Protein AF-A0A529NS09-F1 (afdb_monomer_lite)

Foldseek 3Di:
DFFAFQAWAFWADQPDDAFDWDFFFDFGTAGDLVVLVVQLVVLVVQLVVLVVQLVVLVVVLVVQVVCVVVVNHDPVVNVVSVVSNVVSVVSSVVSVVSNVVSVVNSVSSTGGDNHIFTKHDAPDDGGDTGDGPPDGGTDGDHVPPDDDDDDDDPVCVVVVVVVVVVDDDDDFDDDPPDPGTD

Secondary structure (DSSP, 8-state):
-EEE-SS-EEEEEE-SPTT-EE-TT-EEEEE--HHHHHHHHHHHHHHHHHHHHHHHHHHHHHHHHHHHHTT-S-HHHHHHHHHHHHHHHHHHHHHHHHHHHHHHHHHHHEEE-SSSEEE---SS-TT-EE-TTT-EEEEEE--SSPP------HHHHHHHHHHHHHSPPP-----TT-SS--

pLDDT: mean 88.22, std 10.42, range [52.34, 98.56]

Structure (mmCIF, N/CA/C/O backbone):
data_AF-A0A529NS09-F1
#
_entry.id   AF-A0A529NS09-F1
#
loop_
_atom_site.group_PDB
_atom_site.id
_atom_site.type_symbol
_atom_site.label_atom_id
_atom_site.label_alt_id
_atom_site.label_comp_id
_atom_site.label_asym_id
_atom_site.label_entity_id
_atom_site.label_seq_id
_atom_site.pdbx_PDB_ins_code
_atom_site.Cartn_x
_atom_site.Cartn_y
_atom_site.Cartn_z
_atom_site.occupancy
_atom_site.B_iso_or_equiv
_atom_site.auth_seq_id
_atom_site.auth_comp_id
_atom_site.auth_asym_id
_atom_site.auth_atom_id
_atom_site.pdbx_PDB_model_num
ATOM 1 N N . ILE A 1 1 ? 8.203 1.491 -22.112 1.00 84.62 1 ILE A N 1
ATOM 2 C CA . ILE A 1 1 ? 8.026 2.336 -20.903 1.00 84.62 1 ILE A CA 1
ATOM 3 C C . ILE A 1 1 ? 9.345 2.478 -20.152 1.00 84.62 1 ILE A C 1
ATOM 5 O O . ILE A 1 1 ? 10.206 1.615 -20.299 1.00 84.62 1 ILE A O 1
ATOM 9 N N . THR A 1 2 ? 9.506 3.531 -19.352 1.00 87.62 2 THR A N 1
ATOM 10 C CA . THR A 1 2 ? 10.602 3.655 -18.379 1.00 87.62 2 THR A CA 1
ATOM 11 C C . THR A 1 2 ? 10.169 3.067 -17.038 1.00 87.62 2 THR A C 1
ATOM 13 O O . THR A 1 2 ? 9.053 3.298 -16.577 1.00 87.62 2 THR A O 1
ATOM 16 N N . LEU A 1 3 ? 11.042 2.275 -16.422 1.00 87.56 3 LEU A N 1
ATOM 17 C CA . LEU A 1 3 ? 10.849 1.735 -15.082 1.00 87.56 3 LEU A CA 1
ATOM 18 C C . LEU A 1 3 ? 11.405 2.736 -14.070 1.00 87.56 3 LEU A C 1
ATOM 20 O O . LEU A 1 3 ? 12.563 3.147 -14.164 1.00 87.56 3 LEU A O 1
ATOM 24 N N . GLN A 1 4 ? 10.566 3.135 -13.121 1.00 87.88 4 GLN A N 1
ATOM 25 C CA . GLN A 1 4 ? 10.882 4.116 -12.087 1.00 87.88 4 GLN A CA 1
ATOM 26 C C . GLN A 1 4 ? 10.420 3.602 -10.726 1.00 87.88 4 GLN A C 1
ATOM 28 O O . GLN A 1 4 ? 9.422 2.883 -10.625 1.00 87.88 4 GLN A O 1
ATOM 33 N N . ALA A 1 5 ? 11.135 3.999 -9.677 1.00 88.69 5 ALA A N 1
ATOM 34 C CA . ALA A 1 5 ? 10.768 3.674 -8.309 1.00 88.69 5 ALA A CA 1
ATOM 35 C C . ALA A 1 5 ? 9.573 4.521 -7.842 1.00 88.69 5 ALA A C 1
ATOM 37 O O . ALA A 1 5 ? 9.516 5.732 -8.073 1.00 88.69 5 ALA A O 1
ATOM 38 N N . ARG A 1 6 ? 8.619 3.879 -7.159 1.00 89.25 6 ARG A N 1
ATOM 39 C CA . ARG A 1 6 ? 7.487 4.557 -6.498 1.00 89.25 6 ARG A CA 1
ATOM 40 C C . ARG A 1 6 ? 7.781 4.920 -5.046 1.00 89.25 6 ARG A C 1
ATOM 42 O O . ARG A 1 6 ? 7.080 5.749 -4.477 1.00 89.25 6 ARG A O 1
ATOM 49 N N . VAL A 1 7 ? 8.811 4.307 -4.472 1.00 91.25 7 VAL A N 1
ATOM 50 C CA . VAL A 1 7 ? 9.284 4.539 -3.109 1.00 91.25 7 VAL A CA 1
ATOM 51 C C . VAL A 1 7 ? 10.798 4.757 -3.133 1.00 91.25 7 VAL A C 1
ATOM 53 O O . VAL A 1 7 ? 11.474 4.179 -3.988 1.00 91.25 7 VAL A O 1
ATOM 56 N N . PRO A 1 8 ? 11.347 5.615 -2.260 1.00 91.75 8 PRO A N 1
ATOM 57 C CA . PRO A 1 8 ? 12.785 5.825 -2.186 1.00 91.75 8 PRO A CA 1
ATOM 58 C C . PRO A 1 8 ? 13.487 4.647 -1.496 1.00 91.75 8 PRO A C 1
ATOM 60 O O . PRO A 1 8 ? 12.884 3.924 -0.708 1.00 91.75 8 PRO A O 1
ATOM 63 N N . GLY A 1 9 ? 14.777 4.461 -1.744 1.00 91.75 9 GLY A N 1
ATOM 64 C CA . GLY A 1 9 ? 15.572 3.469 -1.018 1.00 91.75 9 GLY A CA 1
ATOM 65 C C . GLY A 1 9 ? 16.783 3.001 -1.803 1.00 91.75 9 GLY A C 1
ATOM 66 O O . GLY A 1 9 ? 17.028 3.456 -2.917 1.00 91.75 9 GLY A O 1
ATOM 67 N N . TYR A 1 10 ? 17.562 2.097 -1.227 1.00 92.19 10 TYR A N 1
ATOM 68 C CA . TYR A 1 10 ? 18.708 1.523 -1.926 1.00 92.19 10 TYR A CA 1
ATOM 69 C C . TYR A 1 10 ? 18.270 0.349 -2.793 1.00 92.19 10 TYR A C 1
ATOM 71 O O . TYR A 1 10 ? 17.528 -0.524 -2.339 1.00 92.19 10 TYR A O 1
ATOM 79 N N . LEU A 1 11 ? 18.746 0.313 -4.037 1.00 91.81 11 LEU A N 1
ATOM 80 C CA . LEU A 1 11 ? 18.545 -0.830 -4.917 1.00 91.81 11 LEU A CA 1
ATOM 81 C C . LEU A 1 11 ? 19.318 -2.030 -4.359 1.00 91.81 11 LEU A C 1
ATOM 83 O O . LEU A 1 11 ? 20.546 -2.021 -4.353 1.00 91.81 11 LEU A O 1
ATOM 87 N N . GLN A 1 12 ? 18.614 -3.045 -3.874 1.00 93.25 12 GLN A N 1
ATOM 88 C CA . GLN A 1 12 ? 19.214 -4.222 -3.248 1.00 93.25 12 GLN A CA 1
ATOM 89 C C . GLN A 1 12 ? 19.587 -5.284 -4.283 1.00 93.25 12 GLN A C 1
ATOM 91 O O . GLN A 1 12 ? 20.618 -5.937 -4.153 1.00 93.25 12 GLN A O 1
ATOM 96 N N . GLU A 1 13 ? 18.754 -5.458 -5.310 1.00 92.25 13 GLU A N 1
ATOM 97 C CA . GLU A 1 13 ? 18.909 -6.536 -6.285 1.00 92.25 13 GLU A CA 1
ATOM 98 C C . GLU A 1 13 ? 18.296 -6.162 -7.641 1.00 92.25 13 G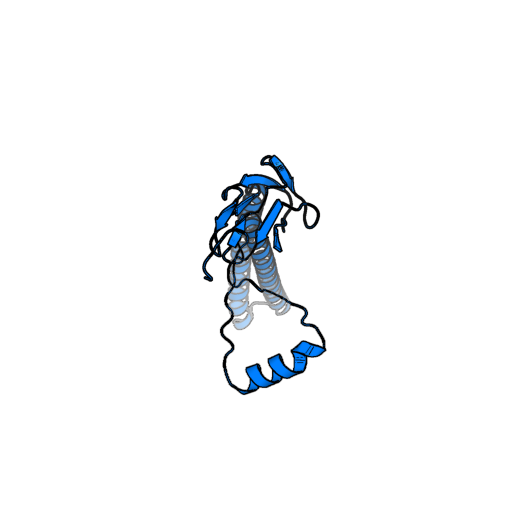LU A C 1
ATOM 100 O O . GLU A 1 13 ? 17.244 -5.516 -7.712 1.00 92.25 13 GLU A O 1
ATOM 105 N N . GLN A 1 14 ? 18.943 -6.618 -8.716 1.00 91.94 14 GLN A N 1
ATOM 106 C CA . GLN A 1 14 ? 18.366 -6.721 -10.054 1.00 91.94 14 GLN A CA 1
ATOM 107 C C . GLN A 1 14 ? 18.101 -8.203 -10.337 1.00 91.94 14 GLN A C 1
ATOM 109 O O . GLN A 1 14 ? 19.039 -8.969 -10.542 1.00 91.94 14 GLN A O 1
ATOM 114 N N . ALA A 1 15 ? 16.830 -8.600 -10.334 1.00 92.56 15 ALA A N 1
ATOM 115 C CA . ALA A 1 15 ? 16.430 -9.995 -10.511 1.00 92.56 15 ALA A CA 1
ATOM 116 C C . ALA A 1 15 ? 16.382 -10.405 -11.994 1.00 92.56 15 ALA A C 1
ATOM 118 O O . ALA A 1 15 ? 16.672 -11.551 -12.333 1.00 92.56 15 ALA A O 1
ATOM 119 N N . ALA A 1 16 ? 16.047 -9.467 -12.885 1.00 90.62 16 ALA A N 1
ATOM 120 C CA . ALA A 1 16 ? 15.990 -9.705 -14.323 1.00 90.62 16 ALA A CA 1
ATOM 121 C C . ALA A 1 16 ? 17.215 -9.109 -15.026 1.00 90.62 16 ALA A C 1
ATOM 123 O O . ALA A 1 16 ? 17.495 -7.914 -14.901 1.00 90.62 16 ALA A O 1
ATOM 124 N N . ALA A 1 17 ? 17.937 -9.939 -15.778 1.00 89.19 17 ALA A N 1
ATOM 125 C CA . ALA A 1 17 ? 19.122 -9.515 -16.515 1.00 89.19 17 ALA A CA 1
ATOM 126 C C . ALA A 1 17 ? 18.772 -8.568 -17.677 1.00 89.19 17 ALA A C 1
ATOM 128 O O . ALA A 1 17 ? 17.700 -8.658 -18.281 1.00 89.19 17 ALA A O 1
ATOM 129 N N . ASP A 1 18 ? 19.702 -7.685 -18.026 1.00 88.94 18 ASP A N 1
ATOM 130 C CA . ASP A 1 18 ? 19.563 -6.808 -19.190 1.00 88.94 18 ASP A CA 1
ATOM 131 C C . ASP A 1 18 ? 19.391 -7.630 -20.476 1.00 88.94 18 ASP A C 1
ATOM 133 O O . ASP A 1 18 ? 20.090 -8.622 -20.692 1.00 88.94 18 ASP A O 1
ATOM 137 N N . GLY A 1 19 ? 18.449 -7.229 -21.332 1.00 89.12 19 GLY A N 1
ATOM 138 C CA . GLY A 1 19 ? 18.128 -7.939 -22.574 1.00 89.12 19 GLY A CA 1
ATOM 139 C C . GLY A 1 19 ? 17.268 -9.197 -22.410 1.00 89.12 19 GLY A C 1
ATOM 140 O O . GLY A 1 19 ? 16.928 -9.811 -23.420 1.00 89.12 19 GLY A O 1
ATOM 141 N N . SER A 1 20 ? 16.907 -9.587 -21.182 1.00 91.56 20 SER A N 1
ATOM 142 C CA . SER A 1 20 ? 16.048 -10.753 -20.942 1.00 91.56 20 SER A CA 1
ATOM 143 C C . SER A 1 20 ? 14.575 -10.470 -21.249 1.00 91.56 20 SER A C 1
ATOM 145 O O . SER A 1 20 ? 14.088 -9.343 -21.102 1.00 91.56 20 SER A O 1
ATOM 147 N N . ASP A 1 21 ? 13.870 -11.516 -21.681 1.00 92.88 21 ASP A N 1
ATOM 148 C CA . ASP A 1 21 ? 12.418 -11.499 -21.830 1.00 92.88 21 ASP A CA 1
ATOM 149 C C . ASP A 1 21 ? 11.759 -11.783 -20.482 1.00 92.88 21 ASP A C 1
ATOM 151 O O . ASP A 1 21 ? 12.120 -12.730 -19.782 1.00 92.88 21 ASP A O 1
ATOM 155 N N . VAL A 1 22 ? 10.776 -10.962 -20.134 1.00 94.25 22 VAL A N 1
ATOM 156 C CA . VAL A 1 22 ? 10.030 -11.03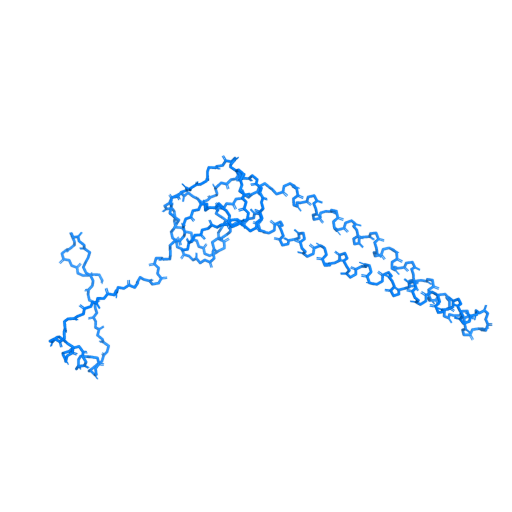9 -18.880 1.00 94.25 22 VAL A CA 1
ATOM 157 C C . VAL A 1 22 ? 8.542 -11.141 -19.164 1.00 94.25 22 VAL A C 1
ATOM 159 O O . VAL A 1 22 ? 8.031 -10.607 -20.153 1.00 94.25 22 VAL A O 1
ATOM 162 N N . LYS A 1 23 ? 7.827 -11.828 -18.282 1.00 94.62 23 LYS A N 1
ATOM 163 C CA . LYS A 1 23 ? 6.370 -11.925 -18.296 1.00 94.62 23 LYS A CA 1
ATOM 164 C C . LYS A 1 23 ? 5.771 -10.873 -17.379 1.00 94.62 23 LYS A C 1
ATOM 166 O O . LYS A 1 23 ? 6.426 -10.330 -16.493 1.00 94.62 23 LYS A O 1
ATOM 171 N N . GLN A 1 24 ? 4.484 -10.603 -17.568 1.00 92.75 24 GLN A N 1
ATOM 172 C CA . GLN A 1 24 ? 3.742 -9.771 -16.632 1.00 92.75 24 GLN A CA 1
ATOM 173 C C . GLN A 1 24 ? 3.814 -10.360 -15.215 1.00 92.75 24 GLN A C 1
ATOM 175 O O . GLN A 1 24 ? 3.527 -11.537 -15.011 1.00 92.75 24 GLN A O 1
ATOM 180 N N . GLY A 1 25 ? 4.157 -9.521 -14.240 1.00 93.19 25 GLY A N 1
ATOM 181 C CA . GLY A 1 25 ? 4.279 -9.896 -12.833 1.00 93.19 25 GLY A CA 1
ATOM 182 C C . GLY A 1 25 ? 5.674 -10.351 -12.403 1.00 93.19 25 GLY A C 1
ATOM 183 O O . GLY A 1 25 ? 5.906 -10.437 -11.196 1.00 93.19 25 GLY A O 1
ATOM 184 N N . ASP A 1 26 ? 6.606 -10.573 -13.334 1.00 94.50 26 ASP A N 1
ATOM 185 C CA . ASP A 1 26 ? 7.974 -10.973 -12.994 1.00 94.50 26 ASP A CA 1
ATOM 186 C C . ASP A 1 26 ? 8.691 -9.867 -12.210 1.00 94.50 26 ASP A C 1
ATOM 188 O O . ASP A 1 26 ? 8.539 -8.676 -12.501 1.00 94.50 26 ASP A O 1
ATOM 192 N N . LEU A 1 27 ? 9.472 -10.264 -11.201 1.00 94.38 27 LEU A N 1
ATOM 193 C CA . LEU A 1 27 ? 10.286 -9.351 -10.403 1.00 94.38 27 LEU A CA 1
ATOM 194 C C . LEU A 1 27 ? 11.474 -8.861 -11.231 1.00 94.38 27 LEU A C 1
ATOM 196 O O . LEU A 1 27 ? 12.253 -9.661 -11.740 1.00 94.38 27 LEU A O 1
ATOM 200 N N . LEU A 1 28 ? 11.625 -7.543 -11.330 1.00 92.69 28 LEU A N 1
ATOM 201 C CA . LEU A 1 28 ? 12.699 -6.915 -12.097 1.00 92.69 28 LEU A CA 1
ATOM 202 C C . LEU A 1 28 ? 13.770 -6.353 -11.169 1.00 92.69 28 LEU A C 1
ATOM 204 O O . LEU A 1 28 ? 14.957 -6.628 -11.340 1.00 92.69 28 LEU A O 1
ATOM 208 N N . TYR A 1 29 ? 13.332 -5.606 -10.157 1.00 92.50 29 TYR A N 1
ATOM 209 C CA . TYR A 1 29 ? 14.198 -4.967 -9.175 1.00 92.50 29 TYR A CA 1
ATOM 210 C C . TYR A 1 29 ? 13.603 -5.064 -7.777 1.00 92.50 29 TYR A C 1
ATOM 212 O O . TYR A 1 29 ? 12.381 -5.021 -7.609 1.00 92.50 29 TYR A O 1
ATOM 220 N N . ARG A 1 30 ? 14.480 -5.123 -6.775 1.00 94.12 30 ARG A N 1
ATOM 221 C CA . ARG A 1 30 ? 14.118 -5.033 -5.361 1.00 94.12 30 ARG A CA 1
ATOM 222 C C . ARG A 1 30 ? 14.837 -3.857 -4.714 1.00 94.12 30 ARG A C 1
ATOM 224 O O . ARG A 1 30 ? 16.059 -3.741 -4.796 1.00 94.12 30 ARG A O 1
ATOM 231 N N . ILE A 1 31 ? 14.070 -2.997 -4.064 1.00 93.44 31 ILE A N 1
ATOM 232 C CA . ILE A 1 31 ? 14.551 -1.960 -3.152 1.00 93.44 31 ILE A CA 1
ATOM 233 C C . ILE A 1 31 ? 14.634 -2.583 -1.758 1.00 93.44 31 ILE A C 1
ATOM 235 O O . ILE A 1 31 ? 13.795 -3.414 -1.416 1.00 93.44 31 ILE A O 1
ATOM 239 N N . ALA A 1 32 ? 15.638 -2.196 -0.969 1.00 93.50 32 ALA A N 1
ATOM 240 C CA . ALA A 1 32 ? 15.827 -2.684 0.393 1.00 93.50 32 ALA A CA 1
ATOM 241 C C . ALA A 1 32 ? 14.507 -2.604 1.198 1.00 93.50 32 ALA A C 1
ATOM 243 O O . ALA A 1 32 ? 13.989 -1.502 1.406 1.00 93.50 32 ALA A O 1
ATOM 244 N N . PRO A 1 33 ? 13.935 -3.748 1.625 1.00 93.56 33 PRO A N 1
ATOM 245 C CA . PRO A 1 33 ? 12.594 -3.781 2.197 1.00 93.56 33 PRO A CA 1
ATOM 246 C C . PRO A 1 33 ? 12.582 -3.560 3.711 1.00 93.56 33 PRO A C 1
ATOM 248 O O . PRO A 1 33 ? 11.504 -3.443 4.278 1.00 93.56 33 PRO A O 1
ATOM 251 N N . GLU A 1 34 ? 13.742 -3.533 4.374 1.00 93.25 34 GLU A N 1
ATOM 252 C CA . GLU A 1 34 ? 13.862 -3.577 5.839 1.00 93.25 34 GLU A CA 1
ATOM 253 C C . GLU A 1 34 ? 13.080 -2.449 6.528 1.00 93.25 34 GLU A C 1
ATOM 255 O O . GLU A 1 34 ? 12.248 -2.724 7.393 1.00 93.25 34 GLU A O 1
ATOM 260 N N . ASP A 1 35 ? 13.250 -1.206 6.072 1.00 91.38 35 ASP A N 1
ATOM 261 C CA . ASP A 1 35 ? 12.530 -0.045 6.614 1.00 91.38 35 ASP A CA 1
ATOM 262 C C . ASP A 1 35 ? 11.011 -0.156 6.392 1.00 91.38 35 ASP A C 1
ATOM 264 O O . ASP A 1 35 ? 10.205 0.201 7.255 1.00 91.38 35 ASP A O 1
ATOM 268 N N . TYR A 1 36 ? 10.599 -0.696 5.242 1.00 95.31 36 TYR A N 1
ATOM 269 C CA . TYR A 1 36 ? 9.188 -0.879 4.893 1.00 95.31 36 TYR A CA 1
ATOM 270 C C . TYR A 1 36 ? 8.541 -2.034 5.657 1.00 95.31 36 TYR A C 1
ATOM 272 O O . TYR A 1 36 ? 7.372 -1.949 6.034 1.00 95.31 36 TYR A O 1
ATOM 280 N N . GLN A 1 37 ? 9.298 -3.099 5.911 1.00 96.06 37 GLN A N 1
ATOM 281 C CA . GLN A 1 37 ? 8.877 -4.230 6.723 1.00 96.06 37 GLN A CA 1
ATOM 282 C C . GLN A 1 37 ? 8.719 -3.801 8.185 1.00 96.06 37 GLN A C 1
ATOM 284 O O . GLN A 1 37 ? 7.690 -4.091 8.790 1.00 96.06 37 GLN A O 1
ATOM 289 N N . ALA A 1 38 ? 9.668 -3.028 8.718 1.00 97.06 38 ALA A N 1
ATOM 290 C CA . ALA A 1 38 ? 9.568 -2.457 10.057 1.00 97.06 38 ALA A CA 1
ATOM 291 C C . ALA A 1 38 ? 8.333 -1.550 10.202 1.00 97.06 38 ALA A C 1
ATOM 293 O O . ALA A 1 38 ? 7.576 -1.690 11.162 1.00 97.06 38 ALA A O 1
ATOM 294 N N . ALA A 1 39 ? 8.071 -0.676 9.223 1.00 96.12 39 ALA A N 1
ATOM 295 C CA . ALA A 1 39 ? 6.872 0.166 9.213 1.00 96.12 39 ALA A CA 1
ATOM 296 C C . ALA A 1 39 ? 5.571 -0.655 9.128 1.00 96.12 39 ALA A C 1
ATOM 298 O O . ALA A 1 39 ? 4.577 -0.324 9.779 1.00 96.12 39 ALA A O 1
ATOM 299 N N . LEU A 1 40 ? 5.567 -1.742 8.348 1.00 97.69 40 LEU A N 1
ATOM 300 C CA . LEU A 1 40 ? 4.438 -2.667 8.273 1.00 97.69 40 LEU A CA 1
ATOM 301 C C . LEU A 1 40 ? 4.178 -3.344 9.622 1.00 97.69 40 LEU A C 1
ATOM 303 O O . LEU A 1 40 ? 3.026 -3.454 10.039 1.00 97.69 40 LEU A O 1
ATOM 307 N N . ASP A 1 41 ? 5.229 -3.800 10.295 1.00 97.94 41 ASP A N 1
ATOM 308 C CA . ASP A 1 41 ? 5.113 -4.489 11.577 1.00 97.94 41 ASP A CA 1
ATOM 309 C C . ASP A 1 41 ? 4.712 -3.531 12.706 1.00 97.94 41 ASP A C 1
ATOM 311 O O . ASP A 1 41 ? 3.870 -3.890 13.530 1.00 97.94 41 ASP A O 1
ATOM 315 N N . GLN A 1 42 ? 5.184 -2.280 12.680 1.00 98.06 42 GLN A N 1
ATOM 316 C CA . GLN A 1 42 ? 4.686 -1.224 13.565 1.00 98.06 42 GLN A CA 1
ATOM 317 C C . GLN A 1 42 ? 3.177 -0.999 13.378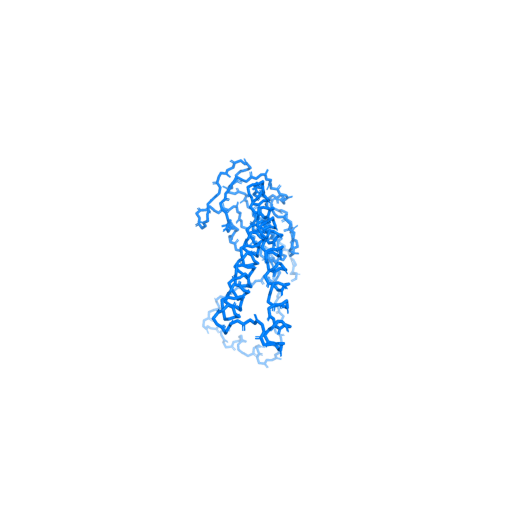 1.00 98.06 42 GLN A C 1
ATOM 319 O O . GLN A 1 42 ? 2.431 -1.014 14.356 1.00 98.06 42 GLN A O 1
ATOM 324 N N . ALA A 1 43 ? 2.704 -0.850 12.136 1.00 98.19 43 ALA A N 1
ATOM 325 C CA . ALA A 1 43 ? 1.283 -0.627 11.863 1.00 98.19 43 ALA A CA 1
ATOM 326 C C . ALA A 1 43 ? 0.401 -1.816 12.295 1.00 98.19 43 ALA A C 1
ATOM 328 O O . ALA A 1 43 ? -0.735 -1.628 12.732 1.00 98.19 43 ALA A O 1
ATOM 329 N N . LYS A 1 44 ? 0.911 -3.054 12.208 1.00 98.25 44 LYS A N 1
ATOM 330 C CA . LYS A 1 44 ? 0.217 -4.232 12.761 1.00 98.25 44 LYS A CA 1
ATOM 331 C C . LYS A 1 44 ? 0.111 -4.157 14.284 1.00 98.25 44 LYS A C 1
ATOM 333 O O . LYS A 1 44 ? -0.968 -4.395 14.818 1.00 98.25 44 LYS A O 1
ATOM 338 N N . ALA A 1 45 ? 1.197 -3.802 14.969 1.00 98.44 45 ALA A N 1
ATOM 339 C CA . ALA A 1 45 ? 1.206 -3.676 16.425 1.00 98.44 45 ALA A CA 1
ATOM 340 C C . ALA A 1 45 ? 0.262 -2.564 16.922 1.00 98.44 45 ALA A C 1
ATOM 342 O O . ALA A 1 45 ? -0.410 -2.731 17.940 1.00 98.44 45 ALA A O 1
ATOM 343 N N . GLU A 1 46 ? 0.158 -1.450 16.191 1.00 98.12 46 GLU A N 1
ATOM 344 C CA . GLU A 1 46 ? -0.806 -0.379 16.482 1.00 98.12 46 GLU A CA 1
ATOM 345 C C . GLU A 1 46 ? -2.253 -0.888 16.386 1.00 98.12 46 GLU A C 1
ATOM 347 O O . GLU A 1 46 ? -3.020 -0.730 17.336 1.00 98.12 46 GLU A O 1
ATOM 352 N N . ILE A 1 47 ? -2.586 -1.636 15.325 1.00 98.50 47 ILE A N 1
ATOM 353 C CA . ILE A 1 47 ? -3.896 -2.294 15.190 1.00 98.50 47 ILE A CA 1
ATOM 354 C C . ILE A 1 47 ? -4.182 -3.234 16.363 1.00 98.50 47 ILE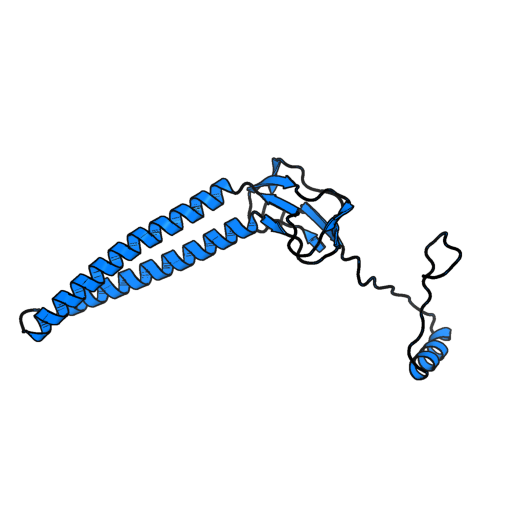 A C 1
ATOM 356 O O . ILE A 1 47 ? -5.309 -3.253 16.858 1.00 98.50 47 ILE A O 1
ATOM 360 N N . GLU A 1 48 ? -3.209 -4.033 16.802 1.00 98.38 48 GLU A N 1
ATOM 361 C CA . GLU A 1 48 ? -3.390 -4.945 17.938 1.00 98.38 48 GLU A CA 1
ATOM 362 C C . GLU A 1 48 ? -3.691 -4.174 19.233 1.00 98.38 48 GLU A C 1
ATOM 364 O O . GLU A 1 48 ? -4.654 -4.492 19.941 1.00 98.38 48 GLU A O 1
ATOM 369 N N . ARG A 1 49 ? -2.929 -3.107 19.505 1.00 98.38 49 ARG A N 1
ATOM 370 C CA . ARG A 1 49 ? -3.130 -2.220 20.661 1.00 98.38 49 ARG A CA 1
ATOM 371 C C . ARG A 1 49 ? -4.515 -1.566 20.647 1.00 98.38 49 ARG A C 1
ATOM 373 O O . ARG A 1 49 ? -5.212 -1.551 21.669 1.00 98.38 49 ARG A O 1
ATOM 380 N N . ASP A 1 50 ? -4.934 -1.035 19.505 1.00 98.38 50 ASP A N 1
ATOM 381 C CA . ASP A 1 50 ? -6.186 -0.281 19.397 1.00 98.38 50 ASP A CA 1
ATOM 382 C C . ASP A 1 50 ? -7.402 -1.200 19.286 1.00 98.38 50 ASP A C 1
ATOM 384 O O . ASP A 1 50 ? -8.484 -0.853 19.762 1.00 98.38 50 ASP A O 1
ATOM 388 N N . THR A 1 51 ? -7.218 -2.429 18.799 1.00 98.50 51 THR A N 1
ATOM 389 C CA . THR A 1 51 ? -8.227 -3.491 18.912 1.00 98.50 51 THR A CA 1
ATOM 390 C C . THR A 1 51 ? -8.500 -3.821 20.381 1.00 98.50 51 THR A C 1
ATOM 392 O O . THR A 1 51 ? -9.659 -3.829 20.796 1.00 98.50 51 THR A O 1
ATOM 395 N N . ALA A 1 52 ? -7.459 -3.991 21.205 1.00 98.50 52 ALA A N 1
ATOM 396 C CA . ALA A 1 52 ? -7.637 -4.229 22.640 1.00 98.50 52 ALA A CA 1
ATOM 397 C C . ALA A 1 52 ? -8.333 -3.048 23.346 1.00 98.50 52 ALA A C 1
ATOM 399 O O . ALA A 1 52 ? -9.207 -3.237 24.198 1.00 98.50 52 ALA A O 1
ATOM 400 N N . THR A 1 53 ? -7.992 -1.817 22.954 1.00 98.31 53 THR A N 1
ATOM 401 C CA . THR A 1 53 ? -8.633 -0.596 23.469 1.00 98.31 53 THR A CA 1
ATOM 402 C C . THR A 1 53 ? -10.113 -0.529 23.085 1.00 98.31 53 THR A C 1
ATOM 404 O O . THR A 1 53 ? -10.966 -0.212 23.922 1.00 98.31 53 THR A O 1
ATOM 407 N N . LEU A 1 54 ? -10.439 -0.877 21.840 1.00 98.50 54 LEU A N 1
ATOM 408 C CA . LEU A 1 54 ? -11.806 -0.955 21.345 1.00 98.50 54 LEU A CA 1
ATOM 409 C C . LEU A 1 54 ? -12.624 -2.005 22.104 1.00 98.50 54 LEU A C 1
ATOM 411 O O . LEU A 1 54 ? -13.741 -1.716 22.534 1.00 98.50 54 LEU A O 1
ATOM 415 N N . ASP A 1 55 ? -12.073 -3.194 22.328 1.00 98.44 55 ASP A N 1
ATOM 416 C CA . ASP A 1 55 ? -12.765 -4.268 23.045 1.00 98.44 55 ASP A CA 1
ATOM 417 C C . ASP A 1 55 ? -13.031 -3.905 24.514 1.00 98.44 55 ASP A C 1
ATOM 419 O O . ASP A 1 55 ? -14.115 -4.174 25.053 1.00 98.44 55 ASP A O 1
ATOM 423 N N . TYR A 1 56 ? -12.092 -3.200 25.151 1.00 97.88 56 TYR A N 1
ATOM 424 C CA . TYR A 1 56 ? -12.297 -2.619 26.475 1.00 97.88 56 TYR A CA 1
ATOM 425 C C . TYR A 1 56 ? -13.422 -1.570 26.476 1.00 97.88 56 TYR A C 1
ATOM 427 O O . TYR A 1 56 ? -14.312 -1.615 27.335 1.00 97.88 56 TYR A O 1
ATOM 435 N N . ALA A 1 57 ? -13.432 -0.648 25.506 1.00 97.94 57 ALA A N 1
ATOM 436 C CA . ALA A 1 57 ? -14.470 0.375 25.381 1.00 97.94 57 ALA A CA 1
ATOM 437 C C . ALA A 1 57 ? -15.859 -0.240 25.128 1.00 97.94 57 ALA A C 1
ATOM 439 O O . ALA A 1 57 ? -16.834 0.151 25.776 1.00 97.94 57 ALA A O 1
ATOM 440 N N . ARG A 1 58 ? -15.943 -1.265 24.268 1.00 97.88 58 ARG A N 1
ATOM 441 C CA . ARG A 1 58 ? -17.166 -2.046 24.011 1.00 97.88 58 ARG A CA 1
ATOM 442 C C . ARG A 1 58 ? -17.688 -2.708 25.276 1.00 97.88 58 ARG A C 1
ATOM 444 O O . ARG A 1 58 ? -18.857 -2.539 25.618 1.00 97.88 58 ARG A O 1
ATOM 451 N N . SER A 1 59 ? -16.817 -3.395 26.012 1.00 97.81 59 SER A N 1
ATOM 452 C CA . SER A 1 59 ? -17.176 -4.047 27.277 1.00 97.81 59 SER A CA 1
ATOM 453 C C . SER A 1 59 ? -17.675 -3.034 28.315 1.00 97.81 59 SER A C 1
ATOM 455 O O . SER A 1 59 ? -18.650 -3.274 29.032 1.00 97.81 59 SER A O 1
ATOM 457 N N . ASN A 1 60 ? -17.044 -1.860 28.378 1.00 95.75 60 ASN A N 1
ATOM 458 C CA . ASN A 1 60 ? -17.446 -0.777 29.270 1.00 95.75 60 ASN A CA 1
ATOM 459 C C . ASN A 1 60 ? -18.792 -0.153 28.918 1.00 95.75 60 ASN A C 1
ATOM 461 O O . ASN A 1 60 ? -19.550 0.172 29.838 1.00 95.75 60 ASN A O 1
ATOM 465 N N . LEU A 1 61 ? -19.090 0.030 27.633 1.00 95.56 61 LEU A N 1
ATOM 466 C CA . LEU A 1 61 ? -20.399 0.504 27.201 1.00 95.56 61 LEU A CA 1
ATOM 467 C C . LEU A 1 61 ? -21.473 -0.565 27.426 1.00 95.56 61 LEU A C 1
ATOM 469 O O . LEU A 1 61 ? -22.554 -0.231 27.904 1.00 95.56 61 LEU A O 1
ATOM 473 N N . GLY A 1 62 ? -21.168 -1.842 27.178 1.00 94.06 62 GLY A N 1
ATOM 474 C CA . GLY A 1 62 ? -22.068 -2.962 27.468 1.00 94.06 62 GLY A CA 1
ATOM 475 C C . GLY A 1 62 ? -22.500 -2.983 28.936 1.00 94.06 62 GLY A C 1
ATOM 476 O O . GLY A 1 62 ? -23.692 -2.933 29.231 1.00 94.06 62 GLY A O 1
ATOM 477 N N . ARG A 1 63 ? -21.538 -2.913 29.870 1.00 92.81 63 ARG A N 1
ATOM 478 C CA . ARG A 1 63 ? -21.837 -2.770 31.311 1.00 92.81 63 ARG A CA 1
ATOM 479 C C . ARG A 1 63 ? -22.641 -1.508 31.623 1.00 92.81 63 ARG A C 1
ATOM 481 O O . ARG A 1 63 ? -23.580 -1.557 32.412 1.00 92.81 63 ARG A O 1
ATOM 488 N N . GLY A 1 64 ? -22.284 -0.381 31.006 1.00 89.56 64 GLY A N 1
ATOM 489 C CA . GLY A 1 64 ? -23.002 0.880 31.194 1.00 89.56 64 GLY A CA 1
ATOM 490 C C . GLY A 1 64 ? -24.458 0.818 30.721 1.00 89.56 64 GLY A C 1
ATOM 491 O O . GLY A 1 64 ? -25.337 1.376 31.369 1.00 89.56 64 GLY A O 1
ATOM 492 N N . THR A 1 65 ? -24.723 0.085 29.641 1.00 89.81 65 THR A N 1
ATOM 493 C CA . THR A 1 65 ? -26.066 -0.112 29.082 1.00 89.81 65 THR A CA 1
ATOM 494 C C . THR A 1 65 ? -26.965 -0.880 30.050 1.00 89.81 65 THR A C 1
ATOM 496 O O . THR A 1 65 ? -28.097 -0.466 30.290 1.00 89.81 65 THR A O 1
ATOM 499 N N . GLU A 1 66 ? -26.462 -1.954 30.664 1.00 90.56 66 GLU A N 1
ATOM 500 C CA . GLU A 1 66 ? -27.226 -2.737 31.649 1.00 90.56 66 GLU A CA 1
ATOM 501 C C . GLU A 1 66 ? -27.518 -1.947 32.937 1.00 90.56 66 GLU A C 1
ATOM 503 O O . GLU A 1 66 ? -28.629 -1.998 33.474 1.00 90.56 66 GLU A O 1
ATOM 508 N N . LEU A 1 67 ? -26.558 -1.140 33.404 1.00 88.12 67 LEU A N 1
ATOM 509 C CA . LEU A 1 67 ? -26.758 -0.249 34.552 1.00 88.12 67 LEU A CA 1
ATOM 510 C C . LEU A 1 67 ? -27.752 0.881 34.251 1.00 88.12 67 LEU A C 1
ATOM 512 O O . LEU A 1 67 ? -28.561 1.219 35.115 1.00 88.12 67 LEU A O 1
ATOM 516 N N . ALA A 1 68 ? -27.728 1.440 33.038 1.00 87.81 68 ALA A N 1
ATOM 517 C CA . ALA A 1 68 ? -28.674 2.469 32.608 1.00 87.81 68 ALA A CA 1
ATOM 518 C C . ALA A 1 68 ? -30.113 1.933 32.540 1.00 87.81 68 ALA A C 1
ATOM 520 O O . ALA A 1 68 ? -31.024 2.582 33.049 1.00 87.81 68 ALA A O 1
ATOM 521 N N . LYS A 1 69 ? -30.318 0.721 31.996 1.00 87.62 69 LYS A N 1
ATOM 522 C CA . LYS A 1 69 ? -31.630 0.036 31.999 1.00 87.62 69 LYS A CA 1
ATOM 523 C C . LYS A 1 69 ? -32.175 -0.174 33.411 1.00 87.62 69 LYS A C 1
ATOM 525 O O . LYS A 1 69 ? -33.378 -0.093 33.628 1.00 87.62 69 LYS A O 1
ATOM 530 N N . SER A 1 70 ? -31.277 -0.428 34.356 1.00 88.19 70 SER A N 1
ATOM 531 C CA . SER A 1 70 ? -31.603 -0.658 35.763 1.00 88.19 70 SER A CA 1
ATOM 532 C C . SER A 1 70 ? -31.724 0.647 36.575 1.00 88.19 70 SER A C 1
ATOM 534 O O . SER A 1 70 ? -31.957 0.594 37.777 1.00 88.19 70 SER A O 1
ATOM 536 N N . GLY A 1 71 ? -31.562 1.819 35.942 1.00 83.88 71 GLY A N 1
ATOM 537 C CA . GLY A 1 71 ? -31.682 3.140 36.574 1.00 83.88 71 GLY A CA 1
ATOM 538 C C . GLY A 1 71 ? -30.470 3.595 37.399 1.00 83.88 71 GLY A C 1
ATOM 539 O O . GLY A 1 71 ? -30.535 4.636 38.047 1.00 83.88 71 GLY A O 1
ATOM 540 N N . TYR A 1 72 ? -29.359 2.853 37.376 1.00 81.69 72 TYR A N 1
ATOM 541 C CA . TYR A 1 72 ? -28.179 3.100 38.219 1.00 81.69 72 TYR A CA 1
ATOM 542 C C . TYR A 1 72 ? -27.074 3.926 37.543 1.00 81.69 72 TYR A C 1
ATOM 544 O O . TYR A 1 72 ? -26.072 4.235 38.188 1.00 81.69 72 TYR A O 1
ATOM 552 N N . LEU A 1 73 ? -27.216 4.282 36.260 1.00 84.31 73 LEU A N 1
ATOM 553 C CA . LEU A 1 73 ? -26.215 5.062 35.526 1.00 84.31 73 LEU A CA 1
ATOM 554 C C . LEU A 1 73 ? -26.774 6.405 35.052 1.00 84.31 73 LEU A C 1
ATOM 556 O O . LEU A 1 73 ? -27.810 6.463 34.392 1.00 84.31 73 LEU A O 1
ATOM 560 N N . ALA A 1 74 ? -26.041 7.482 35.338 1.00 89.75 74 ALA A N 1
ATOM 561 C CA . ALA A 1 74 ? -26.355 8.811 34.829 1.00 89.75 74 ALA A CA 1
ATOM 562 C C . ALA A 1 74 ? -26.186 8.877 33.302 1.00 89.75 74 ALA A C 1
ATOM 564 O O . ALA A 1 74 ? -25.229 8.325 32.751 1.00 89.75 74 ALA A O 1
ATOM 565 N N . LYS A 1 75 ? -27.078 9.617 32.631 1.00 87.44 75 LYS A N 1
ATOM 566 C CA . LYS A 1 75 ? -27.055 9.804 31.172 1.00 87.44 75 LYS A CA 1
ATOM 567 C C . LYS A 1 75 ? -25.702 10.315 30.666 1.00 87.44 75 LYS A C 1
ATOM 569 O O . LYS A 1 75 ? -25.167 9.759 29.719 1.00 87.44 75 LYS A O 1
ATOM 574 N N . ASP A 1 76 ? -25.118 11.292 31.354 1.00 89.31 76 ASP A N 1
ATOM 575 C CA . ASP A 1 76 ? -23.808 11.858 31.008 1.00 89.31 76 ASP A CA 1
ATOM 576 C C . ASP A 1 76 ? -22.691 10.795 30.989 1.00 89.31 76 ASP A C 1
ATOM 578 O O . ASP A 1 76 ? -21.915 10.705 30.041 1.00 89.31 76 ASP A O 1
ATOM 582 N N . SER A 1 77 ? -22.678 9.883 31.970 1.00 92.19 77 SER A N 1
ATOM 583 C CA . SER A 1 77 ? -21.702 8.785 32.007 1.00 92.19 77 SER A CA 1
ATOM 584 C C . SER A 1 77 ? -21.915 7.769 30.878 1.00 92.19 77 SER A C 1
ATOM 586 O O . SER A 1 77 ? -20.950 7.216 30.342 1.00 92.19 77 SER A O 1
ATOM 588 N N . PHE A 1 78 ? -23.168 7.516 30.494 1.00 92.75 78 PHE A N 1
ATOM 589 C CA . PHE A 1 78 ? -23.489 6.672 29.342 1.00 92.75 78 PHE A CA 1
ATOM 590 C C . PHE A 1 78 ? -23.032 7.317 28.023 1.00 92.75 78 PHE A C 1
ATOM 592 O O . PHE A 1 78 ? -22.391 6.659 27.196 1.00 92.75 78 PHE A O 1
ATOM 599 N N . ASP A 1 79 ? -23.301 8.611 27.854 1.00 93.25 79 ASP A N 1
ATOM 600 C CA . ASP A 1 79 ? -22.909 9.388 26.678 1.00 93.25 79 ASP A CA 1
ATOM 601 C C . ASP A 1 79 ? -21.374 9.488 26.569 1.00 93.25 79 ASP A C 1
ATOM 603 O O . ASP A 1 79 ? -20.812 9.328 25.479 1.00 93.25 79 ASP A O 1
ATOM 607 N N . GLN A 1 80 ? -20.669 9.625 27.700 1.00 95.81 80 GLN A N 1
ATOM 608 C CA . GLN A 1 80 ? -19.207 9.584 27.758 1.00 95.81 80 GLN A CA 1
ATOM 609 C C . GLN A 1 80 ? -18.657 8.228 27.289 1.00 95.81 80 GLN A C 1
ATOM 611 O O . GLN A 1 80 ? -17.780 8.190 26.428 1.00 95.81 80 GLN A O 1
ATOM 616 N N . ARG A 1 81 ? -19.202 7.104 27.783 1.00 95.44 81 ARG A N 1
ATOM 617 C CA . ARG A 1 81 ? -18.791 5.748 27.357 1.00 95.44 81 ARG A CA 1
ATOM 618 C C . ARG A 1 81 ? -19.051 5.508 25.873 1.00 95.44 81 ARG A C 1
ATOM 620 O O . ARG A 1 81 ? -18.215 4.917 25.191 1.00 95.44 81 ARG A O 1
ATOM 627 N N . THR A 1 82 ? -20.189 5.984 25.374 1.00 96.19 82 THR A N 1
ATOM 628 C CA . THR A 1 82 ? -20.535 5.908 23.949 1.00 96.19 82 THR A CA 1
ATOM 629 C C . THR A 1 82 ? -19.532 6.693 23.106 1.00 96.19 82 THR A C 1
ATOM 631 O O . THR A 1 82 ? -19.072 6.211 22.072 1.00 96.19 82 THR A O 1
ATOM 634 N N . SER A 1 83 ? -19.142 7.880 23.570 1.00 97.69 83 SER A N 1
ATOM 635 C CA . SER A 1 83 ? -18.137 8.710 22.903 1.00 97.69 83 SER A CA 1
ATOM 636 C C . SER A 1 83 ? -16.754 8.052 22.911 1.00 97.69 83 SER A C 1
ATOM 638 O O . SER A 1 83 ? -16.087 8.033 21.880 1.00 97.69 83 SER A O 1
ATOM 640 N N . THR A 1 84 ? -16.345 7.437 24.027 1.00 97.94 84 THR A N 1
ATOM 641 C CA . THR A 1 84 ? -15.094 6.663 24.112 1.00 97.94 84 THR A CA 1
ATOM 642 C C . THR A 1 84 ? -15.082 5.483 23.142 1.00 97.94 84 THR A C 1
ATOM 644 O O . THR A 1 84 ? -14.070 5.263 22.481 1.00 97.94 84 THR A O 1
ATOM 647 N N . LEU A 1 85 ? -16.196 4.751 23.011 1.00 98.31 85 LEU A N 1
ATOM 648 C CA . LEU A 1 85 ? -16.310 3.672 22.026 1.00 98.31 85 LEU A CA 1
ATOM 649 C C . LEU A 1 85 ? -16.091 4.197 20.603 1.00 98.31 85 LEU A C 1
ATOM 651 O O . LEU A 1 85 ? -15.251 3.668 19.882 1.00 98.31 85 LEU A O 1
ATOM 655 N N . ARG A 1 86 ? -16.797 5.267 20.220 1.00 98.38 86 ARG A N 1
ATOM 656 C CA . ARG A 1 86 ? -16.668 5.866 18.882 1.00 98.38 86 ARG A CA 1
ATOM 657 C C . ARG A 1 86 ? -15.247 6.350 18.594 1.00 98.38 86 ARG A C 1
ATOM 659 O O . ARG A 1 86 ? -14.767 6.191 17.477 1.00 98.38 86 ARG A O 1
ATOM 666 N N . ALA A 1 87 ? -14.569 6.918 19.591 1.00 98.50 87 ALA A N 1
ATOM 667 C CA . ALA A 1 87 ? -13.177 7.335 19.458 1.00 98.50 87 ALA A CA 1
ATOM 668 C C . ALA A 1 87 ? -12.240 6.139 19.216 1.00 98.50 87 ALA A C 1
ATOM 670 O O . ALA A 1 87 ? -11.393 6.208 18.331 1.00 98.50 87 ALA A O 1
ATOM 671 N N . ALA A 1 88 ? -12.427 5.030 19.942 1.00 98.38 88 ALA A N 1
ATOM 672 C CA . ALA A 1 88 ? -11.641 3.811 19.742 1.00 98.38 88 ALA A CA 1
ATOM 673 C C . ALA A 1 88 ? -11.907 3.157 18.371 1.00 98.38 88 ALA A C 1
ATOM 675 O O . ALA A 1 88 ? -10.980 2.680 17.721 1.00 98.38 88 ALA A O 1
ATOM 676 N N . GLU A 1 89 ? -13.155 3.174 17.889 1.00 98.38 89 GLU A N 1
ATOM 677 C CA . GLU A 1 89 ? -13.494 2.702 16.538 1.00 98.38 89 GLU A CA 1
ATOM 678 C C . GLU A 1 89 ? -12.819 3.545 15.452 1.00 98.38 89 GLU A C 1
ATOM 680 O O . GLU A 1 89 ? -12.302 2.999 14.475 1.00 98.38 89 GLU A O 1
ATOM 685 N N . ALA A 1 90 ? -12.798 4.869 15.631 1.00 98.56 90 ALA A N 1
ATOM 686 C CA . ALA A 1 90 ? -12.122 5.782 14.719 1.00 98.56 90 ALA A CA 1
ATOM 687 C C . ALA A 1 90 ? -10.600 5.572 14.718 1.00 98.56 90 ALA A C 1
ATOM 689 O O . ALA A 1 90 ? -10.007 5.530 13.642 1.00 98.56 90 ALA A O 1
ATOM 690 N N . ALA A 1 91 ? -9.984 5.387 15.889 1.00 98.25 91 ALA A N 1
ATOM 691 C CA . ALA A 1 91 ? -8.552 5.108 16.007 1.00 98.25 91 ALA A CA 1
ATOM 692 C C . ALA A 1 91 ? -8.168 3.823 15.252 1.00 98.25 91 ALA A C 1
ATOM 694 O O . ALA A 1 91 ? -7.348 3.865 14.338 1.00 98.25 91 ALA A O 1
ATOM 695 N N . LEU A 1 92 ? -8.898 2.724 15.477 1.00 98.38 92 LEU A N 1
ATOM 696 C CA . LEU A 1 92 ? -8.677 1.475 14.742 1.00 98.38 92 LEU A CA 1
ATOM 697 C C . LEU A 1 92 ? -8.862 1.638 13.219 1.00 98.38 92 LEU A C 1
ATOM 699 O O . LEU A 1 92 ? -8.194 0.973 12.423 1.00 98.38 92 LEU A O 1
ATOM 703 N N . ALA A 1 93 ? -9.787 2.495 12.779 1.00 98.38 93 ALA A N 1
ATOM 704 C CA . ALA A 1 93 ? -9.973 2.779 11.358 1.00 98.38 93 ALA A CA 1
ATOM 705 C C . ALA A 1 93 ? -8.778 3.536 10.747 1.00 98.38 93 ALA A C 1
ATOM 707 O O . ALA A 1 93 ? -8.407 3.246 9.604 1.00 98.38 93 ALA A O 1
ATOM 708 N N . VAL A 1 94 ? -8.172 4.461 11.501 1.00 98.50 94 VAL A N 1
ATOM 709 C CA . VAL A 1 94 ? -6.937 5.166 11.122 1.00 98.50 94 VAL A CA 1
ATOM 710 C C . VAL A 1 94 ? -5.777 4.179 11.012 1.00 98.50 94 VAL A C 1
ATOM 712 O O . VAL A 1 94 ? -5.128 4.136 9.966 1.00 98.50 94 VAL A O 1
ATOM 715 N N . ASP A 1 95 ? -5.589 3.307 12.001 1.00 98.31 95 ASP A N 1
ATOM 716 C CA . ASP A 1 95 ? -4.496 2.327 12.002 1.00 98.31 95 ASP A CA 1
ATOM 717 C C . ASP A 1 95 ? -4.622 1.333 10.841 1.00 98.31 95 ASP A C 1
ATOM 719 O O . ASP A 1 95 ? -3.654 1.009 10.154 1.00 98.31 95 ASP A O 1
ATOM 723 N N . ARG A 1 96 ? -5.850 0.908 10.515 1.00 98.00 96 ARG A N 1
ATOM 724 C CA . ARG A 1 96 ? -6.113 0.093 9.316 1.00 98.00 96 ARG A CA 1
ATOM 725 C C . ARG A 1 96 ? -5.753 0.814 8.020 1.00 98.00 96 ARG A C 1
ATOM 727 O O . ARG A 1 96 ? -5.353 0.161 7.056 1.00 98.00 96 ARG A O 1
ATOM 734 N N . ALA A 1 97 ? -5.931 2.131 7.954 1.00 98.44 97 ALA A N 1
ATOM 735 C CA . ALA A 1 97 ? -5.496 2.911 6.801 1.00 98.44 97 ALA A CA 1
ATOM 736 C C . ALA A 1 97 ? -3.966 3.006 6.738 1.00 98.44 97 ALA A C 1
ATOM 738 O O . ALA A 1 97 ? -3.404 2.812 5.659 1.00 98.44 97 ALA A O 1
ATOM 739 N N . ALA A 1 98 ? -3.302 3.213 7.877 1.00 97.81 98 ALA A N 1
ATOM 740 C CA . ALA A 1 98 ? -1.845 3.205 7.976 1.00 97.81 98 ALA A CA 1
ATOM 741 C C . ALA A 1 98 ? -1.247 1.850 7.560 1.00 97.81 98 ALA A C 1
ATOM 743 O O . ALA A 1 98 ? -0.328 1.820 6.740 1.00 97.81 98 ALA A O 1
ATOM 744 N N . LEU A 1 99 ? -1.832 0.730 8.005 1.00 98.25 99 LEU A N 1
ATOM 745 C CA . LEU A 1 99 ? -1.424 -0.617 7.592 1.00 98.25 99 LEU A CA 1
ATOM 746 C C . LEU A 1 99 ? -1.496 -0.791 6.073 1.00 98.25 99 LEU A C 1
ATOM 748 O O . LEU A 1 99 ? -0.543 -1.280 5.470 1.00 98.25 99 LEU A O 1
ATOM 752 N N . ARG A 1 100 ? -2.600 -0.374 5.436 1.00 98.00 100 ARG A N 1
ATOM 753 C CA . ARG A 1 100 ? -2.732 -0.451 3.970 1.00 98.00 100 ARG A CA 1
ATOM 754 C C . ARG A 1 100 ? -1.640 0.351 3.266 1.00 98.00 100 ARG A C 1
ATOM 756 O O . ARG A 1 100 ? -1.074 -0.128 2.289 1.00 98.00 100 ARG A O 1
ATOM 763 N N . THR A 1 101 ? -1.317 1.541 3.764 1.00 96.88 101 THR A N 1
ATOM 764 C CA . THR A 1 101 ? -0.222 2.358 3.222 1.00 96.88 101 THR A CA 1
ATOM 765 C C . THR A 1 101 ? 1.130 1.661 3.377 1.00 96.88 101 THR A C 1
ATOM 767 O O . THR A 1 101 ? 1.888 1.592 2.413 1.00 96.88 101 THR A O 1
ATOM 770 N N . ALA A 1 102 ? 1.419 1.081 4.545 1.00 97.12 102 ALA A N 1
ATOM 771 C CA . ALA A 1 102 ? 2.658 0.341 4.776 1.00 97.12 102 ALA A CA 1
ATOM 772 C C . ALA A 1 102 ? 2.775 -0.895 3.863 1.00 97.12 102 ALA A C 1
ATOM 774 O O . ALA A 1 102 ? 3.828 -1.129 3.274 1.00 97.12 102 ALA A O 1
ATOM 775 N N . GLN A 1 103 ? 1.677 -1.635 3.664 1.00 96.88 103 GLN A N 1
ATOM 776 C CA . GLN A 1 103 ? 1.612 -2.761 2.724 1.00 96.88 103 GLN A CA 1
ATOM 777 C C . GLN A 1 103 ? 1.882 -2.328 1.281 1.00 96.88 103 GLN A C 1
ATOM 779 O O . GLN A 1 103 ? 2.625 -3.000 0.569 1.00 96.88 103 GLN A O 1
ATOM 784 N N . LEU A 1 104 ? 1.297 -1.207 0.845 1.00 95.94 104 LEU A N 1
ATOM 785 C CA . LEU A 1 104 ? 1.533 -0.662 -0.491 1.00 95.94 104 LEU A CA 1
ATOM 786 C C . LEU A 1 104 ? 2.992 -0.249 -0.671 1.00 95.94 104 LEU A C 1
ATOM 788 O O . LEU A 1 104 ? 3.591 -0.595 -1.683 1.00 95.94 104 LEU A O 1
ATOM 792 N N . ASN A 1 105 ? 3.575 0.434 0.313 1.00 95.00 105 ASN A N 1
ATOM 793 C CA . ASN A 1 105 ? 4.970 0.862 0.252 1.00 95.00 105 ASN A CA 1
ATOM 794 C C . ASN A 1 105 ? 5.931 -0.333 0.198 1.00 95.00 105 ASN A C 1
ATOM 796 O O . ASN A 1 105 ? 6.833 -0.345 -0.636 1.00 95.00 105 ASN A O 1
ATOM 800 N N . LEU A 1 106 ? 5.692 -1.371 1.009 1.00 95.31 106 LEU A N 1
ATOM 801 C CA . LEU A 1 106 ? 6.452 -2.618 0.931 1.00 95.31 106 LEU A CA 1
ATOM 802 C C . LEU A 1 106 ? 6.269 -3.297 -0.432 1.00 95.31 106 LEU A C 1
ATOM 804 O O . LEU A 1 106 ? 7.247 -3.707 -1.047 1.00 95.31 106 LEU A O 1
ATOM 808 N N . GLY A 1 107 ? 5.045 -3.356 -0.958 1.00 94.56 107 GLY A N 1
ATOM 809 C CA . GLY A 1 107 ? 4.784 -3.882 -2.299 1.00 94.56 107 GLY A CA 1
ATOM 810 C C . GLY A 1 107 ? 5.490 -3.091 -3.403 1.00 94.56 107 GLY A C 1
ATOM 811 O O . GLY A 1 107 ? 5.955 -3.676 -4.373 1.00 94.56 107 GLY A O 1
ATOM 812 N N . TYR A 1 108 ? 5.625 -1.774 -3.245 1.00 93.25 108 TYR A N 1
ATOM 813 C CA . TYR A 1 108 ? 6.354 -0.904 -4.169 1.00 93.25 108 TYR A CA 1
ATOM 814 C C . TYR A 1 108 ? 7.875 -1.018 -4.066 1.00 93.25 108 TYR A C 1
ATOM 816 O O . TYR A 1 108 ? 8.560 -0.555 -4.981 1.00 93.25 108 TYR A O 1
ATOM 824 N N . SER A 1 109 ? 8.407 -1.642 -3.009 1.00 93.62 109 SER A N 1
ATOM 825 C CA . SER A 1 109 ? 9.824 -2.016 -2.961 1.00 93.62 109 SER A CA 1
ATOM 826 C C . SER A 1 109 ? 10.163 -3.088 -4.006 1.00 93.62 109 SER A C 1
ATOM 828 O O . SER A 1 109 ? 11.298 -3.165 -4.471 1.00 93.62 109 SER A O 1
ATOM 830 N N . GLU A 1 110 ? 9.167 -3.867 -4.442 1.00 93.88 110 GLU A N 1
ATOM 831 C CA . GLU A 1 110 ? 9.283 -4.822 -5.539 1.00 93.88 110 GLU A CA 1
ATOM 832 C C . GLU A 1 110 ? 8.784 -4.204 -6.847 1.00 93.88 110 GLU A C 1
ATOM 834 O O . GLU A 1 110 ? 7.594 -3.953 -7.047 1.00 93.88 110 GLU A O 1
ATOM 839 N N . ILE A 1 111 ? 9.695 -3.999 -7.791 1.00 92.00 111 ILE A N 1
ATOM 840 C CA . ILE A 1 111 ? 9.357 -3.454 -9.104 1.00 92.00 111 ILE A CA 1
ATOM 841 C C . ILE A 1 111 ? 9.153 -4.624 -10.055 1.00 92.00 111 ILE A C 1
ATOM 843 O O . ILE A 1 111 ? 10.101 -5.334 -10.395 1.00 92.00 111 ILE A O 1
ATOM 847 N N . LYS A 1 112 ? 7.900 -4.820 -10.470 1.00 94.06 112 LYS A N 1
ATOM 848 C CA . LYS A 1 112 ? 7.464 -5.925 -11.331 1.00 94.06 1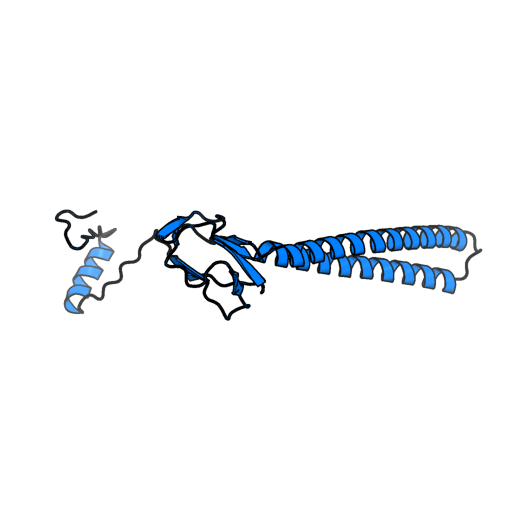12 LYS A CA 1
ATOM 849 C C . LYS A 1 112 ? 7.137 -5.455 -12.742 1.00 94.06 112 LYS A C 1
ATOM 851 O O . LYS A 1 112 ? 6.768 -4.297 -12.949 1.00 94.06 112 LYS A O 1
ATOM 856 N N . ALA A 1 113 ? 7.234 -6.363 -13.707 1.00 93.62 113 ALA A N 1
ATOM 857 C CA . ALA A 1 113 ? 6.856 -6.097 -15.089 1.00 93.62 113 ALA A CA 1
ATOM 858 C C . ALA A 1 113 ? 5.330 -5.892 -15.221 1.00 93.62 113 ALA A C 1
ATOM 860 O O . ALA A 1 113 ? 4.562 -6.797 -14.887 1.00 93.62 113 ALA A O 1
ATOM 861 N N . PRO A 1 114 ? 4.849 -4.738 -15.724 1.00 91.75 114 PRO A N 1
ATOM 862 C CA . PRO A 1 114 ? 3.415 -4.502 -15.912 1.00 91.75 114 PRO A CA 1
ATOM 863 C C . PRO A 1 114 ? 2.813 -5.266 -17.101 1.00 91.75 114 PRO A C 1
ATOM 865 O O . PRO A 1 114 ? 1.597 -5.442 -17.142 1.00 91.75 114 PRO A O 1
ATOM 868 N N . PHE A 1 115 ? 3.640 -5.707 -18.051 1.00 92.56 115 PHE A N 1
ATOM 869 C CA . PHE A 1 115 ? 3.263 -6.447 -19.259 1.00 92.56 115 PHE A CA 1
ATOM 870 C C . PHE A 1 115 ? 4.444 -7.321 -19.727 1.00 92.56 115 PHE A C 1
ATOM 872 O O . PHE A 1 115 ? 5.577 -7.051 -19.313 1.00 92.56 115 PHE A O 1
ATOM 879 N N . PRO A 1 116 ? 4.218 -8.355 -20.561 1.00 93.44 116 PRO A N 1
ATOM 880 C CA . PRO A 1 116 ? 5.308 -9.143 -21.128 1.00 93.44 116 PRO A CA 1
ATOM 881 C C . PRO A 1 116 ? 6.125 -8.331 -22.141 1.00 93.44 116 PRO A C 1
ATOM 883 O O . PRO A 1 116 ? 5.575 -7.601 -22.966 1.00 93.44 116 PRO A O 1
ATOM 886 N N . GLY A 1 117 ? 7.444 -8.463 -22.103 1.00 92.25 117 GLY A N 1
ATOM 887 C CA . GLY A 1 117 ? 8.327 -7.710 -22.984 1.00 92.25 117 GLY A CA 1
ATOM 888 C C . GLY A 1 117 ? 9.794 -7.991 -22.718 1.00 92.25 117 GLY A C 1
ATOM 889 O O . GLY A 1 117 ? 10.133 -8.902 -21.969 1.00 92.25 117 GLY A O 1
ATOM 890 N N . ARG A 1 118 ? 10.665 -7.180 -23.311 1.00 92.62 118 ARG A N 1
ATOM 891 C CA . ARG A 1 118 ? 12.114 -7.287 -23.143 1.00 92.62 118 ARG A CA 1
ATOM 892 C C . ARG A 1 118 ? 12.661 -6.121 -22.340 1.00 92.62 118 ARG A C 1
ATOM 894 O O . ARG A 1 118 ? 12.321 -4.959 -22.596 1.00 92.62 118 ARG A O 1
ATOM 901 N N . ILE A 1 119 ? 13.510 -6.440 -21.369 1.00 92.69 119 ILE A N 1
ATOM 902 C CA . ILE A 1 119 ? 14.227 -5.441 -20.583 1.00 92.69 119 ILE A CA 1
ATOM 903 C C . ILE A 1 119 ? 15.364 -4.855 -21.408 1.00 92.69 119 ILE A C 1
ATOM 905 O O . ILE A 1 119 ? 16.099 -5.567 -22.087 1.00 92.69 119 ILE A O 1
ATOM 909 N N . GLY A 1 120 ? 15.488 -3.534 -21.353 1.00 89.94 120 GLY A N 1
ATOM 910 C CA . GLY A 1 120 ? 16.566 -2.791 -21.976 1.00 89.94 120 GLY A CA 1
ATOM 911 C C . GLY A 1 120 ? 17.861 -2.860 -21.172 1.00 89.94 120 GLY A C 1
ATOM 912 O O . GLY A 1 120 ? 18.256 -3.900 -20.645 1.00 89.94 120 GLY A O 1
ATOM 913 N N . ARG A 1 121 ? 18.546 -1.719 -21.111 1.00 86.69 121 ARG A N 1
ATOM 914 C CA . ARG A 1 121 ? 19.826 -1.569 -20.423 1.00 86.69 121 ARG A CA 1
ATOM 915 C C . ARG A 1 121 ? 19.627 -0.949 -19.048 1.00 86.69 121 ARG A C 1
ATOM 917 O O . ARG A 1 121 ? 18.989 0.101 -18.937 1.00 86.69 121 ARG A O 1
ATOM 924 N N . ASN A 1 122 ? 20.256 -1.541 -18.039 1.00 87.12 122 ASN A N 1
ATOM 925 C CA . ASN A 1 122 ? 20.261 -1.012 -16.690 1.00 87.12 122 ASN A CA 1
ATOM 926 C C . ASN A 1 122 ? 20.914 0.380 -16.651 1.00 87.12 122 ASN A C 1
ATOM 928 O O . ASN A 1 122 ? 22.005 0.600 -17.185 1.00 87.12 122 ASN A O 1
ATOM 932 N N . GLN A 1 123 ? 20.220 1.321 -16.016 1.00 84.69 123 GLN A N 1
ATOM 933 C CA . GLN A 1 123 ? 20.653 2.698 -15.796 1.00 84.69 123 GLN A CA 1
ATOM 934 C C . GLN A 1 123 ? 20.998 2.979 -14.321 1.00 84.69 123 GLN A C 1
ATOM 936 O O . GLN A 1 123 ? 21.570 4.026 -14.027 1.00 84.69 123 GLN A O 1
ATOM 941 N N . ALA A 1 124 ? 20.697 2.050 -13.405 1.00 84.62 124 ALA A N 1
ATOM 942 C CA . ALA A 1 124 ? 20.977 2.145 -11.976 1.00 84.62 124 ALA A CA 1
ATOM 943 C C . ALA A 1 124 ? 21.573 0.835 -11.425 1.00 84.62 124 ALA A C 1
ATOM 945 O O . ALA A 1 124 ? 20.916 -0.204 -11.340 1.00 84.62 124 ALA A O 1
ATOM 946 N N . SER A 1 125 ? 22.832 0.885 -10.995 1.00 87.19 125 SER A N 1
ATOM 947 C CA . SER A 1 125 ? 23.508 -0.271 -10.397 1.00 87.19 125 SER A CA 1
ATOM 948 C C . SER A 1 125 ? 22.931 -0.623 -9.027 1.00 87.19 125 SER A C 1
ATOM 950 O O . SER A 1 125 ? 22.441 0.247 -8.299 1.00 87.19 125 SER A O 1
ATOM 952 N N . VAL A 1 126 ? 23.059 -1.893 -8.636 1.00 90.06 126 VAL A N 1
ATOM 953 C CA . VAL A 1 126 ? 22.801 -2.332 -7.257 1.00 90.06 126 VAL A CA 1
ATOM 954 C C . VAL A 1 126 ? 23.625 -1.473 -6.287 1.00 90.06 126 VAL A C 1
ATOM 956 O O . VAL A 1 126 ? 24.788 -1.171 -6.549 1.00 90.06 126 VAL A O 1
ATOM 959 N N . GLY A 1 127 ? 23.001 -1.032 -5.196 1.00 88.31 127 GLY A N 1
ATOM 960 C CA . GLY A 1 127 ? 23.552 -0.083 -4.228 1.00 88.31 127 GLY A CA 1
ATOM 961 C C . GLY A 1 127 ? 23.230 1.388 -4.512 1.00 88.31 127 GLY A C 1
ATOM 962 O O . GLY A 1 127 ? 23.510 2.239 -3.671 1.00 88.31 127 GLY A O 1
ATOM 963 N N . THR A 1 128 ? 22.618 1.719 -5.654 1.00 89.00 128 THR A N 1
ATOM 964 C CA . THR A 1 128 ? 22.211 3.102 -5.952 1.00 89.00 128 THR A CA 1
ATOM 965 C C . THR A 1 128 ? 21.029 3.516 -5.077 1.00 89.00 128 THR A C 1
ATOM 967 O O . THR A 1 128 ? 20.062 2.765 -4.938 1.00 89.00 128 THR A O 1
ATOM 970 N N . LEU A 1 129 ? 21.081 4.730 -4.521 1.00 88.56 129 LEU A N 1
ATOM 971 C CA . LEU A 1 129 ? 19.934 5.354 -3.867 1.00 88.56 129 LEU A CA 1
ATOM 972 C C . LEU A 1 129 ? 18.949 5.839 -4.934 1.00 88.56 129 LEU A C 1
ATOM 974 O O . LEU A 1 129 ? 19.263 6.738 -5.714 1.00 88.56 129 LEU A O 1
ATOM 978 N N . VAL A 1 130 ? 17.758 5.250 -4.957 1.00 88.81 130 VAL A N 1
ATOM 979 C CA . VAL A 1 130 ? 16.683 5.623 -5.874 1.00 88.81 130 VAL A CA 1
ATOM 980 C C . VAL A 1 130 ? 15.714 6.575 -5.181 1.00 88.81 130 VAL A C 1
ATOM 982 O O . VAL A 1 130 ? 15.432 6.445 -3.987 1.00 88.81 130 VAL A O 1
ATOM 985 N N . SER A 1 131 ? 15.196 7.543 -5.933 1.00 85.94 131 SER A N 1
ATOM 986 C CA . SER A 1 131 ? 14.179 8.486 -5.466 1.00 85.94 131 SER A CA 1
ATOM 987 C C . SER A 1 131 ? 12.930 8.432 -6.344 1.00 85.94 131 SER A C 1
ATOM 989 O O . SER A 1 131 ? 12.973 8.026 -7.510 1.00 85.94 131 SER A O 1
ATOM 991 N N . VAL A 1 132 ? 11.796 8.844 -5.776 1.00 82.62 132 VAL A N 1
ATOM 992 C CA . VAL A 1 132 ? 10.518 8.882 -6.497 1.00 82.62 132 VAL A CA 1
ATOM 993 C C . VAL A 1 132 ? 10.618 9.870 -7.659 1.00 82.62 132 VAL A C 1
ATOM 995 O O . VAL A 1 132 ? 11.010 11.018 -7.463 1.00 82.62 132 VAL A O 1
ATOM 998 N N . ALA A 1 133 ? 10.265 9.415 -8.864 1.00 74.31 133 ALA A N 1
ATOM 999 C CA . ALA A 1 133 ? 10.249 10.197 -10.108 1.00 74.31 133 ALA A CA 1
ATOM 1000 C C . ALA A 1 133 ? 11.600 10.794 -10.577 1.00 74.31 133 ALA A C 1
ATOM 1002 O O . ALA A 1 133 ? 11.626 11.484 -11.594 1.00 74.31 133 ALA A O 1
ATOM 1003 N N . GLY A 1 134 ? 12.717 10.518 -9.892 1.00 71.38 134 GLY A N 1
ATOM 1004 C CA . GLY A 1 134 ? 14.037 11.065 -10.237 1.00 71.38 134 GLY A CA 1
ATOM 1005 C C . GLY A 1 134 ? 14.977 10.081 -10.934 1.00 71.38 134 GLY A C 1
ATOM 1006 O O . GLY A 1 134 ? 15.839 10.499 -11.704 1.00 71.38 134 GLY A O 1
ATOM 1007 N N . THR A 1 135 ? 14.820 8.777 -10.692 1.00 79.25 135 THR A N 1
ATOM 1008 C CA . THR A 1 135 ? 15.762 7.756 -11.177 1.00 79.25 135 THR A CA 1
ATOM 1009 C C . THR A 1 135 ? 15.082 6.810 -12.158 1.00 79.25 135 THR A C 1
ATOM 1011 O O . THR A 1 135 ? 14.145 6.091 -11.806 1.00 79.25 135 THR A O 1
ATOM 1014 N N . VAL A 1 136 ? 15.562 6.802 -13.402 1.00 85.75 136 VAL A N 1
ATOM 1015 C CA . VAL A 1 136 ? 15.208 5.764 -14.374 1.00 85.75 136 VAL A CA 1
ATOM 1016 C C . VAL A 1 136 ? 16.066 4.544 -14.068 1.00 85.75 136 VAL A C 1
ATOM 1018 O O . VAL A 1 136 ? 17.286 4.647 -14.005 1.00 85.75 136 VAL A O 1
ATOM 1021 N N . LEU A 1 137 ? 15.425 3.402 -13.838 1.00 86.44 137 LEU A N 1
ATOM 1022 C CA . LEU A 1 137 ? 16.116 2.154 -13.510 1.00 86.44 137 LEU A CA 1
ATOM 1023 C C . LEU A 1 137 ? 16.463 1.385 -14.779 1.00 86.44 137 LEU A C 1
ATOM 1025 O O . LEU A 1 137 ? 17.587 0.934 -14.962 1.00 86.44 137 LEU A O 1
ATOM 1029 N N . ASN A 1 138 ? 15.482 1.250 -15.668 1.00 90.00 138 ASN A N 1
ATOM 1030 C CA . ASN A 1 138 ? 15.621 0.556 -16.941 1.00 90.00 138 ASN A CA 1
ATOM 1031 C C . ASN A 1 138 ? 14.451 0.936 -17.860 1.00 90.00 138 ASN A C 1
ATOM 1033 O O . ASN A 1 138 ? 13.557 1.701 -17.483 1.00 90.00 138 ASN A O 1
ATOM 1037 N N . THR A 1 139 ? 14.418 0.373 -19.058 1.00 90.75 139 THR A N 1
ATOM 1038 C CA . THR A 1 139 ? 13.278 0.424 -19.967 1.00 90.75 139 THR A CA 1
ATOM 1039 C C . THR A 1 139 ? 12.704 -0.973 -20.167 1.00 90.75 139 THR A C 1
ATOM 1041 O O . THR A 1 139 ? 13.430 -1.959 -20.220 1.00 90.75 139 THR A O 1
ATOM 1044 N N . LEU A 1 140 ? 11.381 -1.061 -20.274 1.00 90.38 140 LEU A N 1
ATOM 1045 C CA . LEU A 1 140 ? 10.681 -2.282 -20.669 1.00 90.38 140 LEU A CA 1
ATOM 1046 C C . LEU A 1 140 ? 9.963 -2.017 -21.988 1.00 90.38 140 LEU A C 1
ATOM 1048 O O . LEU A 1 140 ? 9.161 -1.077 -22.081 1.00 90.38 140 LEU A O 1
ATOM 1052 N N . VAL A 1 141 ? 10.264 -2.821 -23.002 1.00 90.50 141 VAL A N 1
ATOM 1053 C CA . VAL A 1 141 ? 9.701 -2.690 -24.348 1.00 90.50 141 VAL A CA 1
ATOM 1054 C C . VAL A 1 141 ? 8.783 -3.873 -24.614 1.00 90.50 141 VAL A C 1
ATOM 1056 O O . VAL A 1 141 ? 9.183 -5.022 -24.448 1.00 90.50 141 VAL A O 1
ATOM 1059 N N . GLN A 1 142 ? 7.543 -3.589 -25.007 1.00 88.44 142 GLN A N 1
ATOM 1060 C CA . GLN A 1 142 ? 6.606 -4.615 -25.449 1.00 88.44 142 GLN A CA 1
ATOM 1061 C C . GLN A 1 142 ? 6.994 -5.036 -26.868 1.00 88.44 142 GLN A C 1
ATOM 1063 O O . GLN A 1 142 ? 7.144 -4.177 -27.734 1.00 88.44 142 GLN A O 1
ATOM 1068 N N . LEU A 1 143 ? 7.196 -6.337 -27.075 1.00 83.19 143 LEU A N 1
ATOM 1069 C CA . LEU A 1 143 ? 7.592 -6.894 -28.372 1.00 83.19 143 LEU A CA 1
ATOM 1070 C C . LEU A 1 143 ? 6.405 -7.406 -29.194 1.00 83.19 143 LEU A C 1
ATOM 1072 O O . LEU A 1 143 ? 6.574 -7.662 -30.374 1.00 83.19 143 LEU A O 1
ATOM 1076 N N . ASP A 1 144 ? 5.223 -7.554 -28.598 1.00 78.81 144 ASP A N 1
ATOM 1077 C CA . ASP A 1 144 ? 4.025 -8.048 -29.279 1.00 78.81 144 ASP A CA 1
ATOM 1078 C C . ASP A 1 144 ? 2.788 -7.257 -28.812 1.00 78.81 144 ASP A C 1
ATOM 1080 O O . ASP A 1 144 ? 2.523 -7.238 -27.603 1.00 78.81 144 ASP A O 1
ATOM 1084 N N . PRO A 1 145 ? 2.041 -6.570 -29.700 1.00 81.50 145 PRO A N 1
ATOM 1085 C CA . PRO A 1 145 ? 2.283 -6.434 -31.141 1.00 81.50 145 PRO A CA 1
ATOM 1086 C C . PRO A 1 145 ? 3.353 -5.381 -31.464 1.00 81.50 145 PRO A C 1
ATOM 1088 O O . PRO A 1 145 ? 3.500 -4.383 -30.753 1.00 81.50 145 PRO A O 1
ATOM 1091 N N . ILE A 1 146 ? 4.061 -5.568 -32.582 1.00 76.56 146 ILE A N 1
ATOM 1092 C CA . ILE A 1 146 ? 4.929 -4.538 -33.173 1.00 76.56 146 ILE A CA 1
ATOM 1093 C C . ILE A 1 146 ? 4.099 -3.709 -34.152 1.00 76.56 146 ILE A C 1
ATOM 1095 O O . ILE A 1 146 ? 3.464 -4.249 -35.054 1.00 76.56 146 ILE A O 1
ATOM 1099 N N . TYR A 1 147 ? 4.123 -2.386 -33.995 1.00 75.31 147 TYR A N 1
ATOM 1100 C CA . TYR A 1 147 ? 3.483 -1.469 -34.935 1.00 75.31 147 TYR A CA 1
ATOM 1101 C C . TYR A 1 147 ? 4.485 -1.011 -35.992 1.00 75.31 147 TYR A C 1
ATOM 1103 O O . TYR A 1 147 ? 5.542 -0.474 -35.658 1.00 75.31 147 TYR A O 1
ATOM 1111 N N . VAL A 1 148 ? 4.122 -1.174 -37.264 1.00 74.44 148 VAL A N 1
ATOM 1112 C CA . VAL A 1 148 ? 4.854 -0.617 -38.405 1.00 74.44 148 VAL A CA 1
ATOM 1113 C C . VAL A 1 148 ? 4.022 0.517 -38.992 1.00 74.44 148 VAL A C 1
ATOM 1115 O O . VAL A 1 148 ? 2.915 0.296 -39.479 1.00 74.44 148 VAL A O 1
ATOM 1118 N N . THR A 1 149 ? 4.550 1.738 -38.938 1.00 74.88 149 THR A N 1
ATOM 1119 C CA . THR A 1 149 ? 3.921 2.921 -39.539 1.00 74.88 149 THR A CA 1
ATOM 1120 C C . THR A 1 149 ? 4.691 3.301 -40.794 1.00 74.88 149 THR A C 1
ATOM 1122 O O . THR A 1 149 ? 5.898 3.527 -40.732 1.00 74.88 149 THR A O 1
ATOM 1125 N N . PHE A 1 150 ? 3.993 3.408 -41.920 1.00 75.81 150 PHE A N 1
ATOM 1126 C CA . PHE A 1 150 ? 4.540 3.911 -43.175 1.00 75.81 150 PHE A CA 1
ATOM 1127 C C . PHE A 1 150 ? 3.706 5.097 -43.664 1.00 75.81 150 PHE A C 1
ATOM 1129 O O . PHE A 1 150 ? 2.498 5.154 -43.433 1.00 75.81 150 PHE A O 1
ATOM 1136 N N . ASN A 1 151 ? 4.363 6.043 -44.335 1.00 77.06 151 ASN A N 1
ATOM 1137 C CA . ASN A 1 151 ? 3.728 7.227 -44.907 1.00 77.06 151 ASN A CA 1
ATOM 1138 C C . ASN A 1 151 ? 3.723 7.073 -46.437 1.00 77.06 151 ASN A C 1
ATOM 1140 O O . ASN A 1 151 ? 4.748 7.365 -47.057 1.00 77.06 151 ASN A O 1
ATOM 1144 N N . PRO A 1 152 ? 2.634 6.565 -47.043 1.00 75.88 152 PRO A N 1
ATOM 1145 C CA . PRO A 1 152 ? 2.550 6.418 -48.494 1.00 75.88 152 PRO A CA 1
ATOM 1146 C C . PRO A 1 152 ? 2.504 7.787 -49.186 1.00 75.88 152 PRO A C 1
ATOM 1148 O O . PRO A 1 152 ? 2.126 8.791 -48.574 1.00 75.88 152 PRO A O 1
ATOM 1151 N N . SER A 1 153 ? 2.888 7.835 -50.463 1.00 79.19 153 SER A N 1
ATOM 1152 C CA . SER A 1 153 ? 2.738 9.051 -51.265 1.00 79.19 153 SER A CA 1
ATOM 1153 C C . SER A 1 153 ? 1.261 9.285 -51.621 1.00 79.19 153 SER A C 1
ATOM 1155 O O . SER A 1 153 ? 0.474 8.340 -51.654 1.00 79.19 153 SER A O 1
ATOM 1157 N N . GLU A 1 154 ? 0.861 10.531 -51.912 1.00 74.19 154 GLU A N 1
ATOM 1158 C CA . GLU A 1 154 ? -0.525 10.841 -52.325 1.00 74.19 154 GLU A CA 1
ATOM 1159 C C . GLU A 1 154 ? -0.965 10.051 -53.569 1.00 74.19 154 GLU A C 1
ATOM 1161 O O . GLU A 1 154 ? -2.144 9.732 -53.709 1.00 74.19 154 GLU A O 1
ATOM 1166 N N . THR A 1 155 ? -0.021 9.689 -54.441 1.00 77.00 155 THR A N 1
ATOM 1167 C CA . THR A 1 155 ? -0.280 8.898 -55.652 1.00 77.00 155 THR A CA 1
ATOM 1168 C C . THR A 1 155 ? -0.738 7.475 -55.324 1.00 77.00 155 THR A C 1
ATOM 1170 O O . THR A 1 155 ? -1.593 6.933 -56.020 1.00 77.00 155 THR A O 1
ATOM 1173 N N . ASP A 1 156 ? -0.222 6.894 -54.238 1.00 77.50 156 ASP A N 1
ATOM 1174 C CA . ASP A 1 156 ? -0.504 5.510 -53.833 1.00 77.50 156 ASP A CA 1
ATOM 1175 C C . ASP A 1 156 ? -1.786 5.408 -52.985 1.00 77.50 156 ASP A C 1
ATOM 1177 O O . ASP A 1 156 ? -2.301 4.317 -52.737 1.00 77.50 156 ASP A O 1
ATOM 1181 N N . LEU A 1 157 ? -2.329 6.548 -52.537 1.00 77.25 157 LEU A N 1
ATOM 1182 C CA . LEU A 1 157 ? -3.485 6.608 -51.640 1.00 77.25 157 LEU A CA 1
ATOM 1183 C C . LEU A 1 157 ? -4.731 5.964 -52.267 1.00 77.25 157 LEU A C 1
ATOM 1185 O O . LEU A 1 157 ? -5.449 5.225 -51.598 1.00 77.25 157 LEU A O 1
ATOM 1189 N N . VAL A 1 158 ? -4.948 6.199 -53.564 1.00 79.38 158 VAL A N 1
ATOM 1190 C CA . VAL A 1 158 ? -6.096 5.667 -54.317 1.00 79.38 158 VAL A CA 1
ATOM 1191 C C . VAL A 1 158 ? -6.046 4.138 -54.396 1.00 79.38 158 VAL A C 1
ATOM 1193 O O . VAL A 1 158 ? -7.071 3.470 -54.255 1.00 79.38 158 VAL A O 1
ATOM 1196 N N . GLU A 1 159 ? -4.854 3.573 -54.586 1.00 79.81 159 GLU A N 1
ATOM 1197 C CA . GLU A 1 159 ? -4.650 2.126 -54.680 1.00 79.81 159 GLU A CA 1
ATOM 1198 C C . GLU A 1 159 ? -4.796 1.453 -53.306 1.00 79.81 159 GLU A C 1
ATOM 1200 O O . GLU A 1 159 ? -5.434 0.406 -53.186 1.00 79.81 159 GLU A O 1
ATOM 1205 N N . ILE A 1 160 ? -4.315 2.106 -52.242 1.00 77.31 160 ILE A N 1
ATOM 1206 C CA . ILE A 1 160 ? -4.478 1.649 -50.854 1.00 77.31 160 ILE A CA 1
ATOM 1207 C C . ILE A 1 160 ? -5.953 1.674 -50.420 1.00 77.31 160 ILE A C 1
ATOM 1209 O O . ILE A 1 160 ? -6.418 0.735 -49.770 1.00 77.31 160 ILE A O 1
ATOM 1213 N N . GLU A 1 161 ? -6.705 2.724 -50.761 1.00 79.00 161 GLU A N 1
ATOM 1214 C CA . GLU A 1 161 ? -8.138 2.820 -50.454 1.00 79.00 161 GLU A CA 1
ATOM 1215 C C . GLU A 1 161 ? -8.953 1.749 -51.191 1.00 79.00 161 GLU A C 1
ATOM 1217 O O . GLU A 1 161 ? -9.810 1.098 -50.583 1.00 79.00 161 GLU A O 1
ATOM 1222 N N . ALA A 1 162 ? -8.638 1.503 -52.467 1.00 79.06 162 ALA A N 1
ATOM 1223 C CA . ALA A 1 162 ? -9.246 0.431 -53.249 1.00 79.06 162 ALA A CA 1
ATOM 1224 C C . ALA A 1 162 ? -8.927 -0.961 -52.670 1.00 79.06 162 ALA A C 1
ATOM 1226 O O . ALA A 1 162 ? -9.830 -1.788 -52.524 1.00 79.06 162 ALA A O 1
ATOM 1227 N N . ALA A 1 163 ? -7.675 -1.208 -52.271 1.00 78.00 163 ALA A N 1
ATOM 1228 C CA . ALA A 1 163 ? -7.261 -2.463 -51.645 1.00 78.00 163 ALA A CA 1
ATOM 1229 C C . ALA A 1 163 ? -7.932 -2.686 -50.278 1.00 78.00 163 ALA A C 1
ATOM 1231 O O . ALA A 1 163 ? -8.384 -3.793 -49.989 1.00 78.00 163 ALA A O 1
ATOM 1232 N N . LYS A 1 164 ? -8.085 -1.633 -49.459 1.00 77.88 164 LYS A N 1
ATOM 1233 C CA . LYS A 1 164 ? -8.811 -1.704 -48.176 1.00 77.88 164 LYS A CA 1
ATOM 1234 C C . LYS A 1 164 ? -10.284 -2.064 -48.352 1.00 77.88 164 LYS A C 1
ATOM 1236 O O . LYS A 1 164 ? -10.835 -2.779 -47.520 1.00 77.88 164 LYS A O 1
ATOM 1241 N N . ALA A 1 165 ? -10.928 -1.558 -49.405 1.00 77.56 165 ALA A N 1
ATOM 1242 C CA . ALA A 1 165 ? -12.325 -1.865 -49.702 1.00 77.56 165 ALA A CA 1
ATOM 1243 C C . ALA A 1 165 ? -12.524 -3.315 -50.187 1.00 77.56 165 ALA A C 1
ATOM 1245 O O . ALA A 1 165 ? -13.608 -3.871 -50.013 1.00 77.56 165 ALA A O 1
ATOM 1246 N N . ALA A 1 166 ? -11.487 -3.929 -50.769 1.00 78.19 166 ALA A N 1
ATOM 1247 C CA . ALA A 1 166 ? -11.525 -5.286 -51.312 1.00 78.19 166 ALA A CA 1
ATOM 1248 C C . ALA A 1 166 ? -11.351 -6.399 -50.256 1.00 78.19 166 ALA A C 1
ATOM 1250 O O . ALA A 1 166 ? -11.713 -7.544 -50.528 1.00 78.19 166 ALA A O 1
ATOM 1251 N N . GLY A 1 167 ? -10.840 -6.093 -49.056 1.00 74.44 167 GLY A N 1
ATOM 1252 C CA . GLY A 1 167 ? -10.710 -7.061 -47.962 1.00 74.44 167 GLY A CA 1
ATOM 1253 C C . GLY A 1 167 ? -9.477 -6.845 -47.074 1.00 74.44 167 GLY A C 1
ATOM 1254 O O . GLY A 1 167 ? -8.824 -5.805 -47.160 1.00 74.44 167 GLY A O 1
ATOM 1255 N N . PRO A 1 168 ? -9.156 -7.808 -46.186 1.00 72.88 168 PRO A N 1
ATOM 1256 C CA . PRO A 1 168 ? -7.960 -7.735 -45.357 1.00 72.88 168 PRO A CA 1
ATOM 1257 C C . PRO A 1 168 ? -6.700 -7.760 -46.231 1.00 72.88 168 PRO A C 1
ATOM 1259 O O . PRO A 1 168 ? -6.482 -8.694 -46.999 1.00 72.88 168 PRO A O 1
ATOM 1262 N N . ILE A 1 169 ? -5.882 -6.716 -46.102 1.00 70.19 169 ILE A N 1
ATOM 1263 C CA . ILE A 1 169 ? -4.615 -6.568 -46.821 1.00 70.19 169 ILE A CA 1
ATOM 1264 C C . ILE A 1 169 ? -3.568 -7.431 -46.113 1.00 70.19 169 ILE A C 1
ATOM 1266 O O . ILE A 1 169 ? -3.273 -7.198 -44.939 1.00 70.19 169 ILE A O 1
ATOM 1270 N N . ALA A 1 170 ? -3.020 -8.422 -46.816 1.00 67.44 170 ALA A N 1
ATOM 1271 C CA . ALA A 1 170 ? -1.845 -9.153 -46.357 1.00 67.44 170 ALA A CA 1
ATOM 1272 C C . ALA A 1 170 ? -0.623 -8.228 -46.444 1.00 67.44 170 ALA A C 1
ATOM 1274 O O . ALA A 1 170 ? -0.400 -7.591 -47.474 1.00 67.44 170 ALA A O 1
ATOM 1275 N N . VAL A 1 171 ? 0.123 -8.115 -45.347 1.00 69.31 171 VAL A N 1
ATOM 1276 C CA . VAL A 1 171 ? 1.329 -7.290 -45.266 1.00 69.31 171 VAL A CA 1
ATOM 1277 C C . VAL A 1 171 ? 2.498 -8.220 -45.009 1.00 69.31 171 VAL A C 1
ATOM 1279 O O . VAL A 1 171 ? 2.577 -8.819 -43.942 1.00 69.31 171 VAL A O 1
ATOM 1282 N N . ASP A 1 172 ? 3.395 -8.292 -45.982 1.00 69.50 172 ASP A N 1
ATOM 1283 C CA . ASP A 1 172 ? 4.643 -9.036 -45.889 1.00 69.50 172 ASP A CA 1
ATOM 1284 C C . ASP A 1 172 ? 5.738 -8.093 -45.377 1.00 69.50 172 ASP A C 1
ATOM 1286 O O . ASP A 1 172 ? 6.036 -7.069 -46.004 1.00 69.50 172 ASP A O 1
ATOM 1290 N N . VAL A 1 173 ? 6.327 -8.404 -44.221 1.00 64.94 173 VAL A N 1
ATOM 1291 C CA . VAL A 1 173 ? 7.412 -7.602 -43.637 1.00 64.94 173 VAL A CA 1
ATOM 1292 C C . VAL A 1 173 ? 8.736 -8.332 -43.843 1.00 64.94 173 VAL A C 1
ATOM 1294 O O . VAL A 1 173 ? 8.924 -9.445 -43.364 1.00 64.94 173 VAL A O 1
ATOM 1297 N N . LEU A 1 174 ? 9.671 -7.687 -44.545 1.00 69.94 174 LEU A N 1
ATOM 1298 C CA . LEU A 1 174 ? 11.046 -8.164 -44.719 1.00 69.94 174 LEU A CA 1
ATOM 1299 C C . LEU A 1 174 ? 11.988 -7.379 -43.803 1.00 69.94 174 LEU A C 1
ATOM 1301 O O . LEU A 1 174 ? 12.056 -6.147 -43.877 1.00 69.94 174 LEU A O 1
ATOM 1305 N N . LEU A 1 175 ? 12.736 -8.083 -42.953 1.00 67.31 175 LEU A N 1
ATOM 1306 C CA . LEU A 1 175 ? 13.797 -7.475 -42.154 1.00 67.31 175 LEU A CA 1
ATOM 1307 C C . LEU A 1 175 ? 15.068 -7.272 -43.005 1.00 67.31 175 LEU A C 1
ATOM 1309 O O . LEU A 1 175 ? 15.322 -8.035 -43.942 1.00 67.31 175 LEU A O 1
ATOM 1313 N N . PRO A 1 176 ? 15.908 -6.260 -42.707 1.00 56.16 176 PRO A N 1
ATOM 1314 C CA . PRO A 1 176 ? 17.137 -6.020 -43.461 1.00 56.16 176 PRO A CA 1
ATOM 1315 C C . PRO A 1 176 ? 18.076 -7.238 -43.421 1.00 56.16 176 PRO A C 1
ATOM 1317 O O . PRO A 1 176 ? 18.651 -7.544 -42.379 1.00 56.16 176 PRO A O 1
ATOM 1320 N N . GLY A 1 177 ? 18.259 -7.900 -44.568 1.00 61.41 177 GLY A N 1
ATOM 1321 C CA . GLY A 1 177 ? 19.133 -9.072 -44.721 1.00 61.41 177 GLY A CA 1
ATOM 1322 C C . GLY A 1 177 ? 18.410 -10.410 -44.912 1.00 61.41 177 GLY A C 1
ATOM 1323 O O . GLY A 1 177 ? 19.079 -11.397 -45.208 1.00 61.41 177 GLY A O 1
ATOM 1324 N N . GLU A 1 178 ? 17.081 -10.449 -44.804 1.00 55.12 178 GLU A N 1
ATOM 1325 C CA . GLU A 1 178 ? 16.272 -11.631 -45.127 1.00 55.12 178 GLU A CA 1
ATOM 1326 C C . GLU A 1 178 ? 15.753 -11.573 -46.571 1.00 55.12 178 GLU A C 1
ATOM 1328 O O . GLU A 1 178 ? 15.408 -10.509 -47.087 1.00 55.12 178 GLU A O 1
ATOM 1333 N N . THR A 1 179 ? 15.735 -12.726 -47.246 1.00 60.22 179 THR A N 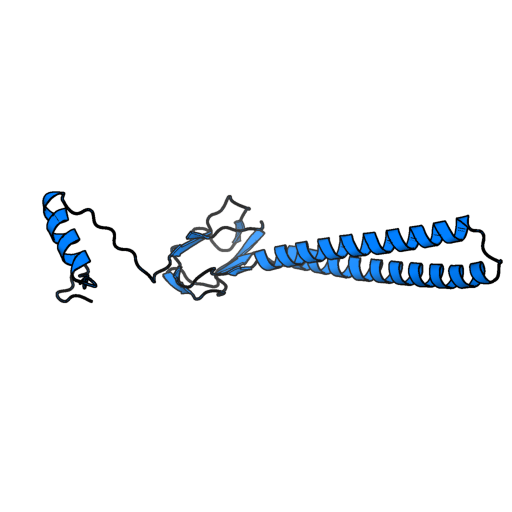1
ATOM 1334 C CA . THR A 1 179 ? 15.271 -12.865 -48.639 1.00 60.22 179 THR A CA 1
ATOM 1335 C C . THR A 1 179 ? 13.827 -13.350 -48.756 1.00 60.22 179 THR A C 1
ATOM 1337 O O . THR A 1 179 ? 13.319 -13.432 -49.871 1.00 60.22 179 THR A O 1
ATOM 1340 N N . GLU A 1 180 ? 13.167 -13.670 -47.640 1.00 52.47 180 GLU A N 1
ATOM 1341 C CA . GLU A 1 180 ? 11.779 -14.141 -47.601 1.00 52.47 180 GLU A CA 1
ATOM 1342 C C . GLU A 1 180 ? 10.991 -13.404 -46.503 1.00 52.47 180 GLU A C 1
ATOM 1344 O O . GLU A 1 180 ? 11.559 -13.124 -45.445 1.00 52.47 180 GLU A O 1
ATOM 1349 N N . PRO A 1 181 ? 9.719 -13.045 -46.751 1.00 52.34 181 PRO A N 1
ATOM 1350 C CA . PRO A 1 181 ? 8.881 -12.362 -45.770 1.00 52.34 181 PRO A CA 1
ATOM 1351 C C . PRO A 1 181 ? 8.418 -13.298 -44.645 1.00 52.34 181 PRO A C 1
ATOM 1353 O O . PRO A 1 181 ? 8.225 -14.494 -44.868 1.00 52.34 181 PRO A O 1
ATOM 1356 N N . SER A 1 182 ? 8.244 -12.733 -43.444 1.00 55.00 182 SER A N 1
ATOM 1357 C CA . SER A 1 182 ? 7.691 -13.410 -42.254 1.00 55.00 182 SER A CA 1
ATOM 1358 C C . SER A 1 182 ? 6.219 -13.093 -42.028 1.00 55.00 182 SER A C 1
ATOM 1360 O O . SER A 1 182 ? 5.833 -11.928 -42.279 1.00 55.00 182 SER A O 1
#

Sequence (182 aa):
ITLQARVPGYLQEQAAADGSDVKQGDLLYRIAPEDYQAALDQAKAEIERDTATLDYARSNLGRGTELAKSGYLAKDSFDQRTSTLRAAEAALAVDRAALRTAQLNLGYSEIKAPFPGRIGRNQASVGTLVSVAGTVLNTLVQLDPIYVTFNPSETDLVEIEAAKAAGPIAVDVLLPGETEPS

Radius of gyration: 30.27 Å; chains: 1; bounding box: 55×26×94 Å